Protein AF-A0A524LWS3-F1 (afdb_monomer_lite)

pLDDT: mean 86.7, std 12.43, range [43.59, 97.81]

Foldseek 3Di:
DPPQDDLQRQLQVQLVVQLVVVQVVVVVVCVVVVHDDSDPDPCSNVSSNVRSVVSSVCCVVPPD

Secondary structure (DSSP, 8-state):
---PPPHHHHHHHHHHHHHHHHHHHHHHHHHHTT--S----THHHHHHHHHHHHHHHHHHHHT-

Structure (mmCIF, N/CA/C/O backbone):
data_AF-A0A524LWS3-F1
#
_entry.id   AF-A0A524LWS3-F1
#
loop_
_atom_site.group_PDB
_atom_site.id
_atom_site.type_symbol
_atom_site.label_atom_id
_atom_site.label_alt_id
_atom_site.label_comp_id
_atom_site.label_asym_id
_atom_site.label_entity_id
_atom_site.label_seq_id
_atom_site.pdbx_PDB_ins_code
_atom_site.Cartn_x
_atom_site.Cartn_y
_atom_site.Cartn_z
_atom_site.occupancy
_atom_site.B_iso_or_equiv
_atom_site.auth_seq_id
_atom_site.auth_comp_id
_atom_site.auth_asym_id
_atom_site.auth_atom_id
_atom_site.pdbx_PDB_model_num
ATOM 1 N N . MET A 1 1 ? -9.542 -17.692 22.360 1.00 43.59 1 MET A N 1
ATOM 2 C CA . MET A 1 1 ? -8.847 -16.411 22.105 1.00 43.59 1 MET A CA 1
ATOM 3 C C . MET A 1 1 ? -9.459 -15.823 20.841 1.00 43.59 1 MET A C 1
ATOM 5 O O . MET A 1 1 ? -9.379 -16.468 19.806 1.00 43.59 1 MET A O 1
ATOM 9 N N . ASN A 1 2 ? -10.196 -14.714 20.933 1.00 50.00 2 ASN A N 1
ATOM 10 C CA . ASN A 1 2 ? -10.875 -14.126 19.773 1.00 50.00 2 ASN A CA 1
ATOM 11 C C . ASN A 1 2 ? -9.842 -13.311 18.977 1.00 50.00 2 ASN A C 1
ATOM 13 O O . ASN A 1 2 ? -9.527 -12.185 19.349 1.00 50.00 2 ASN A O 1
ATOM 17 N N . LEU A 1 3 ? -9.233 -13.921 17.959 1.00 66.69 3 LEU A N 1
ATOM 18 C CA . LEU A 1 3 ? -8.169 -13.327 17.140 1.00 66.69 3 LEU A CA 1
ATOM 19 C C . LEU A 1 3 ? -8.768 -12.444 16.037 1.00 66.69 3 LEU A C 1
ATOM 21 O O . LEU A 1 3 ? -8.540 -12.678 14.852 1.00 66.69 3 LEU A O 1
ATOM 25 N N . LYS A 1 4 ? -9.577 -11.447 16.407 1.00 77.50 4 LYS A N 1
ATOM 26 C CA . LYS A 1 4 ? -9.956 -10.416 15.439 1.00 77.50 4 LYS A CA 1
ATOM 27 C C . LYS A 1 4 ? -8.746 -9.501 15.230 1.00 77.50 4 LYS A C 1
ATOM 29 O O . LYS A 1 4 ? -8.258 -8.947 16.219 1.00 77.50 4 LYS A O 1
ATOM 34 N N . PRO A 1 5 ? -8.237 -9.359 13.995 1.00 83.06 5 PRO A N 1
ATOM 35 C CA . PRO A 1 5 ? -7.149 -8.433 13.731 1.00 83.06 5 PRO A CA 1
ATOM 36 C C . PRO A 1 5 ? -7.606 -7.013 14.065 1.00 83.06 5 PRO A C 1
ATOM 38 O O . PRO A 1 5 ? -8.759 -6.658 13.827 1.00 83.06 5 PRO A O 1
ATOM 41 N N . SER A 1 6 ? -6.720 -6.201 14.634 1.00 92.31 6 SER A N 1
ATOM 42 C CA . SER A 1 6 ? -7.019 -4.7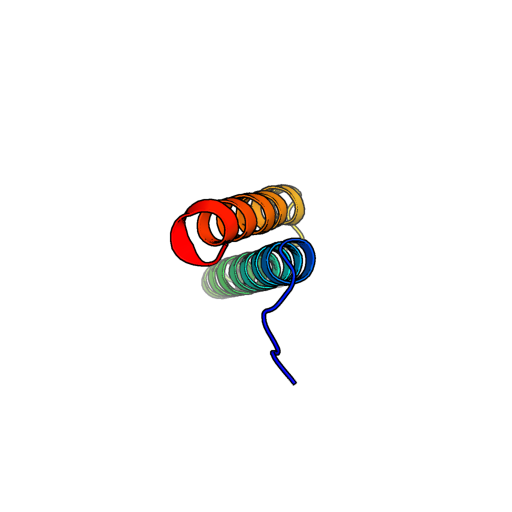89 14.854 1.00 92.31 6 SER A CA 1
ATOM 43 C C . SER A 1 6 ? -7.083 -4.048 13.517 1.00 92.31 6 SER A C 1
ATOM 45 O O . SER A 1 6 ? -6.452 -4.450 12.537 1.00 92.31 6 SER A O 1
ATOM 47 N N . LYS A 1 7 ? -7.802 -2.922 13.478 1.00 92.31 7 LYS A N 1
ATOM 48 C CA . LYS A 1 7 ? -7.873 -2.065 12.286 1.00 92.31 7 LYS A CA 1
ATOM 49 C C . LYS A 1 7 ? -6.483 -1.735 11.739 1.00 92.31 7 LYS A C 1
ATOM 51 O O . LYS A 1 7 ? -6.227 -1.937 10.559 1.00 92.31 7 LYS A O 1
ATOM 56 N N . THR A 1 8 ? -5.569 -1.328 12.618 1.00 94.44 8 THR A N 1
ATOM 57 C CA . THR A 1 8 ? -4.184 -1.004 12.258 1.00 94.44 8 THR A CA 1
ATOM 58 C C . THR A 1 8 ? -3.448 -2.194 11.646 1.00 94.44 8 THR A C 1
ATOM 60 O O . THR A 1 8 ? -2.678 -2.014 10.708 1.00 94.44 8 THR A O 1
ATOM 63 N N . GLN A 1 9 ? -3.691 -3.422 12.120 1.00 94.62 9 GLN A N 1
ATOM 64 C CA . GLN A 1 9 ? 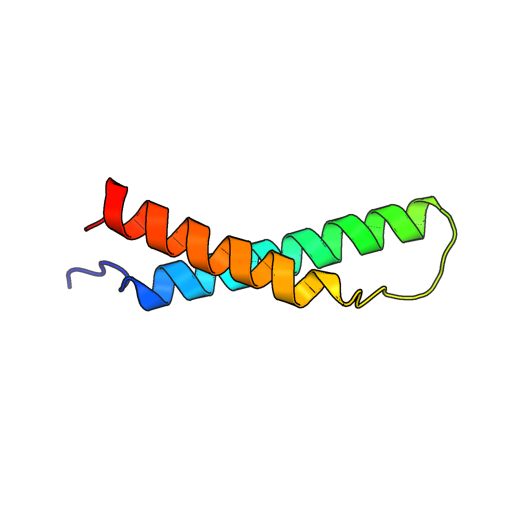-3.112 -4.616 11.498 1.00 94.62 9 GLN A CA 1
ATOM 65 C C . GLN A 1 9 ? -3.634 -4.806 10.070 1.00 94.62 9 GLN A C 1
ATOM 67 O O . GLN A 1 9 ? -2.845 -5.082 9.172 1.00 94.62 9 GLN A O 1
ATOM 72 N N . VAL A 1 10 ? -4.934 -4.617 9.838 1.00 95.69 10 VAL A N 1
ATOM 73 C CA . VAL A 1 10 ? -5.528 -4.737 8.497 1.00 95.69 10 VAL A CA 1
ATOM 74 C C . VAL A 1 10 ? -5.045 -3.627 7.560 1.00 95.69 10 VAL A C 1
ATOM 76 O O . VAL A 1 10 ? -4.705 -3.906 6.412 1.00 95.69 10 VAL A O 1
ATOM 79 N N . GLU A 1 11 ? -4.925 -2.394 8.048 1.00 97.31 11 GLU A N 1
ATOM 80 C CA . GLU A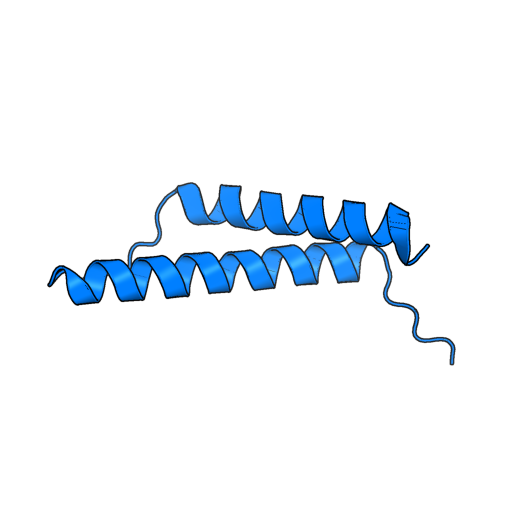 1 11 ? -4.354 -1.271 7.297 1.00 97.31 11 GLU A CA 1
ATOM 81 C C . GLU A 1 11 ? -2.894 -1.535 6.886 1.00 97.31 11 GLU A C 1
ATOM 83 O O . GLU A 1 11 ? -2.530 -1.357 5.723 1.00 97.31 11 GLU A O 1
ATOM 88 N N . LEU A 1 12 ? -2.061 -2.037 7.805 1.00 97.44 12 LEU A N 1
ATOM 89 C CA . LEU A 1 12 ? -0.675 -2.418 7.507 1.00 97.44 12 LEU A CA 1
ATOM 90 C C . LEU A 1 12 ? -0.594 -3.562 6.489 1.00 97.44 12 LEU A C 1
ATOM 92 O O . LEU A 1 12 ? 0.254 -3.530 5.598 1.00 97.44 12 LEU A O 1
ATOM 96 N N . VAL A 1 13 ? -1.491 -4.547 6.576 1.00 96.56 13 VAL A N 1
ATOM 97 C CA . VAL A 1 13 ? -1.591 -5.618 5.574 1.00 96.56 13 VAL A CA 1
ATOM 98 C C . VAL A 1 13 ? -1.932 -5.037 4.201 1.00 96.56 13 VAL A C 1
ATOM 100 O O . VAL A 1 13 ? -1.273 -5.376 3.219 1.00 96.56 13 VAL A O 1
ATOM 103 N N . GLY A 1 14 ? -2.895 -4.115 4.123 1.00 97.06 14 GLY A N 1
ATOM 104 C CA . GLY A 1 14 ? -3.244 -3.416 2.885 1.00 97.06 14 GLY A CA 1
ATOM 105 C C . GLY A 1 14 ? -2.070 -2.653 2.276 1.00 97.06 14 GLY A C 1
ATOM 106 O O . GLY A 1 14 ? -1.811 -2.774 1.078 1.00 97.06 14 GLY A O 1
ATOM 107 N N . PHE A 1 15 ? -1.322 -1.925 3.107 1.00 97.50 15 PHE A N 1
ATOM 108 C CA . PHE A 1 15 ? -0.110 -1.219 2.693 1.00 97.50 15 PHE A CA 1
ATOM 109 C C . PHE A 1 15 ? 0.911 -2.170 2.064 1.00 97.50 15 PHE A C 1
ATOM 111 O O . PHE A 1 15 ? 1.383 -1.933 0.953 1.00 97.50 15 PHE A O 1
ATOM 118 N N . ILE A 1 16 ? 1.224 -3.267 2.758 1.00 96.62 16 ILE A N 1
ATOM 119 C CA . ILE A 1 16 ? 2.225 -4.245 2.324 1.00 96.62 16 ILE A CA 1
ATOM 120 C C . ILE A 1 16 ? 1.795 -4.925 1.019 1.00 96.62 16 ILE A C 1
ATOM 122 O O . ILE A 1 16 ? 2.607 -5.065 0.105 1.00 96.62 16 ILE A O 1
ATOM 126 N N . ILE A 1 17 ? 0.522 -5.312 0.896 1.00 96.75 17 ILE A N 1
ATOM 127 C CA . ILE A 1 17 ? -0.007 -5.922 -0.330 1.00 96.75 17 ILE A CA 1
ATOM 128 C C . ILE A 1 17 ? 0.165 -4.968 -1.514 1.00 96.75 17 ILE A C 1
ATOM 130 O O . ILE A 1 17 ? 0.693 -5.365 -2.551 1.00 96.75 17 ILE A O 1
ATOM 134 N N . PHE A 1 18 ? -0.238 -3.707 -1.365 1.00 95.94 18 PHE A N 1
ATOM 135 C CA . PHE A 1 18 ? -0.144 -2.729 -2.449 1.00 95.94 18 PHE A CA 1
ATOM 136 C C . PHE A 1 18 ? 1.306 -2.391 -2.797 1.00 95.94 18 PHE A C 1
ATOM 138 O O . PHE A 1 18 ? 1.622 -2.258 -3.979 1.00 95.94 18 PHE A O 1
ATOM 145 N N . LEU A 1 19 ? 2.192 -2.327 -1.801 1.00 93.94 19 LEU A N 1
ATOM 146 C CA . LEU A 1 19 ? 3.628 -2.166 -2.005 1.00 93.94 19 LEU A CA 1
ATOM 147 C C . LEU A 1 19 ? 4.183 -3.272 -2.910 1.00 93.94 19 LEU A C 1
ATOM 149 O O . LEU A 1 19 ? 4.808 -2.986 -3.933 1.00 93.94 19 LEU A O 1
ATOM 153 N N . PHE A 1 20 ? 3.920 -4.537 -2.571 1.00 93.19 20 PHE A N 1
ATOM 154 C CA . PHE A 1 20 ? 4.403 -5.667 -3.363 1.00 93.19 20 PHE A CA 1
ATOM 155 C C . PHE A 1 20 ? 3.746 -5.746 -4.738 1.00 93.19 20 PHE A C 1
ATOM 157 O O . PHE A 1 20 ? 4.443 -6.024 -5.710 1.00 93.19 20 PHE A O 1
ATOM 164 N N . LEU A 1 21 ? 2.444 -5.468 -4.852 1.00 93.06 21 LEU A N 1
ATOM 165 C CA . LEU A 1 21 ? 1.754 -5.439 -6.143 1.00 93.06 21 LEU A CA 1
ATOM 166 C C . LEU A 1 21 ? 2.331 -4.367 -7.066 1.00 93.06 21 LEU A C 1
ATOM 168 O O . LEU A 1 21 ? 2.573 -4.649 -8.238 1.00 93.06 21 LEU A O 1
ATOM 172 N N . TYR A 1 22 ? 2.596 -3.168 -6.544 1.00 91.19 22 TYR A N 1
ATOM 173 C CA . TYR A 1 22 ? 3.211 -2.092 -7.316 1.00 91.19 22 TYR A CA 1
ATOM 174 C C . TYR A 1 22 ? 4.602 -2.498 -7.801 1.00 91.19 22 TYR A C 1
ATOM 176 O O . TYR A 1 22 ? 4.884 -2.452 -8.998 1.00 91.19 22 TYR A O 1
ATOM 184 N N . LEU A 1 23 ? 5.459 -2.956 -6.884 1.00 89.00 23 LEU A N 1
ATOM 185 C CA . LEU A 1 23 ? 6.813 -3.382 -7.224 1.00 89.00 23 LEU A CA 1
ATOM 186 C C . LEU A 1 23 ? 6.795 -4.534 -8.232 1.00 89.00 23 LEU A C 1
ATOM 188 O O . LEU A 1 23 ? 7.521 -4.476 -9.220 1.00 89.00 23 LEU A O 1
ATOM 192 N N . ALA A 1 24 ? 5.965 -5.556 -8.032 1.00 89.69 24 ALA A N 1
ATOM 193 C CA . ALA A 1 24 ? 5.872 -6.693 -8.943 1.00 89.69 24 ALA A CA 1
ATOM 194 C C . ALA A 1 24 ? 5.380 -6.271 -10.335 1.00 89.69 24 ALA A C 1
ATOM 196 O O . ALA A 1 24 ? 5.992 -6.643 -11.337 1.00 89.69 24 ALA A O 1
ATOM 197 N N . PHE A 1 25 ? 4.321 -5.459 -10.404 1.00 89.00 25 PHE A N 1
ATOM 198 C CA . PHE A 1 25 ? 3.749 -4.989 -11.663 1.00 89.00 25 PHE A CA 1
ATOM 199 C C . PHE A 1 25 ? 4.756 -4.169 -12.470 1.00 89.00 25 PHE A C 1
ATOM 201 O O . PHE A 1 25 ? 4.989 -4.457 -13.644 1.00 89.00 25 PHE A O 1
ATOM 208 N N . PHE A 1 26 ? 5.391 -3.176 -11.844 1.00 85.38 26 PHE A N 1
ATOM 209 C CA . PHE A 1 26 ? 6.337 -2.318 -12.548 1.00 85.38 26 PHE A CA 1
ATOM 210 C C . PHE A 1 26 ? 7.619 -3.065 -12.907 1.00 85.38 26 PHE A C 1
ATOM 212 O O . PHE A 1 26 ? 8.048 -2.964 -14.052 1.00 85.38 26 PHE A O 1
ATOM 219 N N . ASN A 1 27 ? 8.192 -3.878 -12.014 1.00 86.19 27 ASN A N 1
ATOM 220 C CA . ASN A 1 27 ? 9.372 -4.677 -12.361 1.00 86.19 27 ASN A CA 1
ATOM 221 C C . ASN A 1 27 ? 9.097 -5.625 -13.539 1.00 86.19 27 ASN A C 1
ATOM 223 O O . ASN A 1 27 ? 9.931 -5.739 -14.436 1.00 86.19 27 ASN A O 1
ATOM 227 N N . LEU A 1 28 ? 7.918 -6.256 -13.593 1.00 88.00 28 LEU A N 1
ATOM 228 C CA . LEU A 1 28 ? 7.527 -7.079 -14.737 1.00 88.00 28 LEU A CA 1
ATOM 229 C C . LEU A 1 28 ? 7.376 -6.237 -16.012 1.00 88.00 28 LEU A C 1
ATOM 231 O O . LEU A 1 28 ? 7.915 -6.602 -17.056 1.00 88.00 28 LEU A O 1
ATOM 235 N N . LEU A 1 29 ? 6.690 -5.095 -15.929 1.00 86.69 29 LEU A N 1
ATOM 236 C CA . LEU A 1 29 ? 6.479 -4.192 -17.061 1.00 86.69 29 LEU A CA 1
ATOM 237 C C . LEU A 1 29 ? 7.801 -3.658 -17.635 1.00 86.69 29 LEU A C 1
ATOM 239 O O . LEU A 1 29 ? 7.965 -3.607 -18.852 1.00 86.69 29 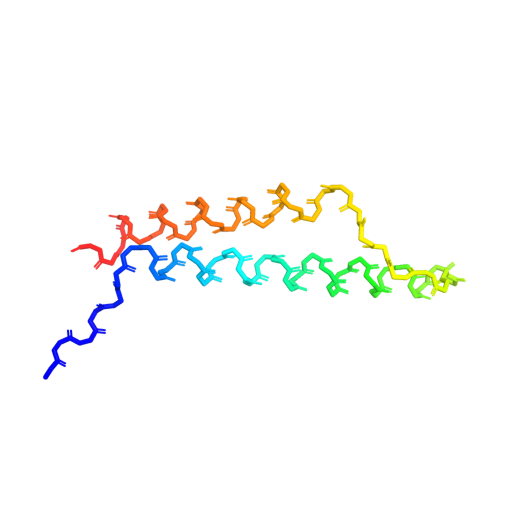LEU A O 1
ATOM 243 N N . PHE A 1 30 ? 8.747 -3.273 -16.777 1.00 83.81 30 PHE A N 1
ATOM 244 C CA . PHE A 1 30 ? 10.065 -2.785 -17.186 1.00 83.81 30 PHE A CA 1
ATOM 245 C C . PHE A 1 30 ? 10.913 -3.892 -17.806 1.00 83.81 30 PHE A C 1
ATOM 247 O O . PHE A 1 30 ? 11.509 -3.671 -18.862 1.00 83.81 30 PHE A O 1
ATOM 254 N N . ARG A 1 31 ? 10.883 -5.098 -17.226 1.00 84.56 31 ARG A N 1
ATOM 255 C CA . ARG A 1 31 ? 11.552 -6.272 -17.795 1.00 84.56 31 ARG A CA 1
ATOM 256 C C . ARG A 1 31 ? 11.048 -6.587 -19.203 1.00 84.56 31 ARG A C 1
ATOM 258 O O . ARG A 1 31 ? 11.855 -6.834 -20.092 1.00 84.56 31 ARG A O 1
ATOM 265 N N . LEU A 1 32 ? 9.734 -6.526 -19.430 1.00 86.50 32 LEU A N 1
ATOM 266 C CA . LEU A 1 32 ? 9.136 -6.731 -20.758 1.00 86.50 32 LEU A CA 1
ATOM 267 C C . LEU A 1 32 ? 9.538 -5.655 -21.776 1.00 86.50 32 LEU A C 1
ATOM 269 O O . LEU A 1 32 ? 9.523 -5.911 -22.976 1.00 86.50 32 LEU A O 1
ATOM 273 N N . LYS A 1 33 ? 9.915 -4.462 -21.311 1.00 85.88 33 LYS A N 1
ATOM 274 C CA . LYS A 1 33 ? 10.409 -3.367 -22.154 1.00 85.88 33 LYS A CA 1
ATOM 275 C C . LYS A 1 33 ? 11.940 -3.349 -22.308 1.00 85.88 33 LYS A C 1
ATOM 277 O O . LYS A 1 33 ? 12.458 -2.440 -22.947 1.00 85.88 33 LYS A O 1
ATOM 282 N N . GLY A 1 34 ? 12.654 -4.329 -21.746 1.00 83.69 34 GLY A N 1
ATOM 283 C CA . GLY A 1 34 ? 14.111 -4.445 -21.857 1.00 83.69 34 GLY A CA 1
ATOM 284 C C . GLY A 1 34 ? 14.906 -3.495 -20.954 1.00 83.69 34 GLY A C 1
ATOM 285 O O . GLY A 1 34 ? 16.079 -3.259 -21.220 1.00 83.69 34 GLY A O 1
ATOM 286 N N . TYR A 1 35 ? 14.294 -2.937 -19.904 1.00 79.50 35 TYR A N 1
ATOM 287 C CA . TYR A 1 35 ? 15.004 -2.110 -18.922 1.00 79.50 35 TYR A CA 1
ATOM 288 C C . TYR A 1 35 ? 15.543 -2.971 -17.770 1.00 79.50 35 TYR A C 1
ATOM 290 O O . TYR A 1 35 ? 14.815 -3.803 -17.230 1.00 79.50 35 TYR A O 1
ATOM 298 N N . GLU A 1 36 ? 16.794 -2.738 -17.361 1.00 70.19 36 GLU A N 1
ATOM 299 C CA . GLU A 1 36 ? 17.474 -3.528 -16.315 1.00 70.19 36 GLU A CA 1
ATOM 300 C C . GLU A 1 36 ? 17.370 -2.946 -14.891 1.00 70.19 36 GLU A C 1
ATOM 302 O O . GLU A 1 36 ? 17.777 -3.597 -13.931 1.00 70.19 36 GLU A O 1
ATOM 307 N N . SER A 1 37 ? 16.808 -1.744 -14.714 1.00 63.75 37 SER A N 1
ATOM 308 C CA . SER A 1 37 ? 16.751 -1.098 -13.393 1.00 63.75 37 SER A CA 1
ATOM 309 C C . SER A 1 37 ? 15.481 -1.447 -12.607 1.00 63.75 37 SER A C 1
ATOM 311 O O . SER A 1 37 ? 14.378 -1.268 -13.133 1.00 63.75 37 SER A O 1
ATOM 313 N N . PRO A 1 38 ? 15.593 -1.835 -11.321 1.00 61.84 38 PRO A N 1
ATOM 314 C CA . PRO A 1 38 ? 14.441 -1.978 -10.445 1.00 61.84 38 PRO A CA 1
ATOM 315 C C . PRO A 1 38 ? 13.887 -0.589 -10.125 1.00 61.84 38 PRO A C 1
ATOM 317 O O . PRO A 1 38 ? 14.482 0.201 -9.390 1.00 61.84 38 PRO A O 1
ATOM 320 N N . VAL A 1 39 ? 12.748 -0.255 -10.726 1.00 63.72 39 VAL A N 1
ATOM 321 C CA . VAL A 1 39 ? 12.139 1.066 -10.579 1.00 63.72 39 VAL A CA 1
ATOM 322 C C . VAL A 1 39 ? 11.460 1.167 -9.217 1.00 63.72 39 VAL A C 1
ATOM 324 O O . VAL A 1 39 ? 10.303 0.791 -9.041 1.00 63.72 39 VAL A O 1
ATOM 327 N N . PHE A 1 40 ? 12.176 1.735 -8.249 1.00 62.75 40 PHE A N 1
ATOM 328 C CA . PHE A 1 40 ? 11.561 2.346 -7.076 1.00 62.75 40 PHE A CA 1
ATOM 329 C C . PHE A 1 40 ? 10.997 3.711 -7.502 1.00 62.75 40 PHE A C 1
ATOM 331 O O . PHE A 1 40 ? 11.613 4.757 -7.308 1.00 62.75 40 PHE A O 1
ATOM 338 N N . ALA A 1 41 ? 9.852 3.706 -8.192 1.00 68.06 41 ALA A N 1
ATOM 339 C CA . ALA A 1 41 ? 9.213 4.947 -8.621 1.00 68.06 41 ALA A CA 1
ATOM 340 C C . ALA A 1 41 ? 8.658 5.700 -7.398 1.00 68.06 41 ALA A C 1
ATOM 342 O O . ALA A 1 41 ? 8.124 5.057 -6.488 1.00 68.06 41 ALA A O 1
ATOM 343 N N . PRO A 1 42 ? 8.669 7.047 -7.398 1.00 68.62 42 PRO A N 1
ATOM 344 C CA . PRO A 1 42 ? 8.053 7.864 -6.344 1.00 68.62 42 PRO A CA 1
ATOM 345 C C . PRO A 1 42 ? 6.587 7.493 -6.048 1.00 68.62 42 PRO A C 1
ATOM 347 O O . PRO A 1 42 ? 6.105 7.681 -4.934 1.00 68.62 42 PRO A O 1
ATOM 350 N N . GLY A 1 43 ? 5.884 6.907 -7.026 1.00 80.38 43 GLY A N 1
ATOM 351 C CA . GLY A 1 43 ? 4.511 6.422 -6.880 1.00 80.38 43 GLY A CA 1
ATOM 352 C C . GLY A 1 43 ? 4.340 5.203 -5.965 1.00 80.38 43 GLY A C 1
ATOM 353 O O . GLY A 1 43 ? 3.223 4.954 -5.524 1.00 80.38 43 GLY A O 1
ATOM 354 N N . THR A 1 44 ? 5.414 4.481 -5.628 1.00 86.19 44 THR A N 1
ATOM 355 C CA . THR A 1 44 ? 5.365 3.273 -4.784 1.00 86.19 44 THR A CA 1
ATOM 356 C C . THR A 1 44 ? 4.760 3.571 -3.410 1.00 86.19 44 THR A C 1
ATOM 358 O O . THR A 1 44 ? 3.856 2.870 -2.956 1.00 86.19 44 THR A O 1
ATOM 361 N N . LEU A 1 45 ? 5.214 4.649 -2.761 1.00 88.81 45 LEU A N 1
ATOM 362 C CA . LEU A 1 45 ? 4.719 5.064 -1.444 1.00 88.81 45 LEU A CA 1
ATOM 363 C C . LEU A 1 45 ? 3.254 5.500 -1.505 1.00 88.81 45 LEU A C 1
ATOM 365 O O . LEU A 1 45 ? 2.445 5.028 -0.712 1.00 88.81 45 LEU A O 1
ATOM 369 N N . LEU A 1 46 ? 2.901 6.348 -2.476 1.00 91.81 46 LEU A N 1
ATOM 370 C CA . LEU A 1 46 ? 1.526 6.819 -2.663 1.00 91.81 46 LEU A CA 1
ATOM 371 C C . LEU A 1 46 ? 0.561 5.655 -2.909 1.00 91.81 46 LEU A C 1
ATOM 373 O O . LEU A 1 46 ? -0.496 5.587 -2.289 1.00 91.81 46 LEU A O 1
ATOM 377 N N . PHE A 1 47 ? 0.944 4.703 -3.760 1.00 92.75 47 PHE A N 1
ATOM 378 C CA . PHE A 1 47 ? 0.129 3.525 -4.036 1.00 92.75 47 PHE A CA 1
ATOM 379 C C . PHE A 1 47 ? -0.018 2.621 -2.806 1.00 92.75 47 PHE A C 1
ATOM 381 O O . PHE A 1 47 ? -1.103 2.116 -2.529 1.00 92.75 47 PHE A O 1
ATOM 388 N N . SER A 1 48 ? 1.042 2.476 -2.012 1.00 94.31 48 SER A N 1
ATOM 389 C CA . SER A 1 48 ? 0.989 1.721 -0.756 1.00 94.31 48 SER A CA 1
ATOM 390 C C . SER A 1 48 ? 0.065 2.393 0.269 1.00 94.31 48 SER A C 1
ATOM 392 O O . SER A 1 48 ? -0.717 1.713 0.933 1.00 94.31 48 SER A O 1
ATOM 394 N N . PHE A 1 49 ? 0.060 3.729 0.352 1.00 95.88 49 PHE A N 1
ATOM 395 C CA . PHE A 1 49 ? -0.894 4.470 1.188 1.00 95.88 49 PHE A CA 1
ATOM 396 C C . PHE A 1 49 ? -2.348 4.320 0.723 1.00 95.88 49 PHE A C 1
ATOM 398 O O . PHE A 1 49 ? -3.246 4.278 1.564 1.00 95.88 49 PHE A O 1
ATOM 405 N N . LEU A 1 50 ? -2.602 4.167 -0.581 1.00 96.25 50 LEU A N 1
ATOM 406 C CA . LEU A 1 50 ? -3.941 3.811 -1.065 1.00 96.25 50 LEU A CA 1
ATOM 407 C C . LEU A 1 50 ? -4.371 2.433 -0.547 1.00 96.25 50 LEU A C 1
ATOM 409 O O . LEU A 1 50 ? -5.508 2.282 -0.108 1.00 96.25 50 LEU A O 1
ATOM 413 N N . GLY A 1 51 ? -3.461 1.455 -0.536 1.00 96.62 51 GLY A N 1
ATOM 414 C CA . GLY A 1 51 ? -3.706 0.135 0.051 1.00 96.62 51 GLY A CA 1
ATOM 415 C C . GLY A 1 51 ? -4.002 0.193 1.547 1.00 96.62 51 GLY A C 1
ATOM 416 O O . GLY A 1 51 ? -4.949 -0.443 2.009 1.00 96.62 51 GLY A O 1
ATOM 417 N N . TYR A 1 52 ? -3.241 1.002 2.290 1.00 97.62 52 TYR A N 1
ATOM 418 C CA . TYR A 1 52 ? -3.479 1.270 3.711 1.00 97.62 52 TYR A CA 1
ATOM 419 C C . TYR A 1 52 ? -4.897 1.797 3.946 1.00 97.62 52 TYR A C 1
ATOM 421 O O . TYR A 1 52 ? -5.671 1.224 4.715 1.00 97.62 52 TYR A O 1
ATOM 429 N N . TRP A 1 53 ? -5.253 2.872 3.238 1.00 97.81 53 TRP A N 1
ATOM 430 C CA . TRP A 1 53 ? -6.546 3.532 3.379 1.00 97.81 53 TRP A CA 1
ATOM 431 C C . TRP A 1 53 ? -7.707 2.615 2.978 1.00 97.81 53 TRP A C 1
ATOM 433 O O . TRP A 1 53 ? -8.693 2.514 3.709 1.00 97.81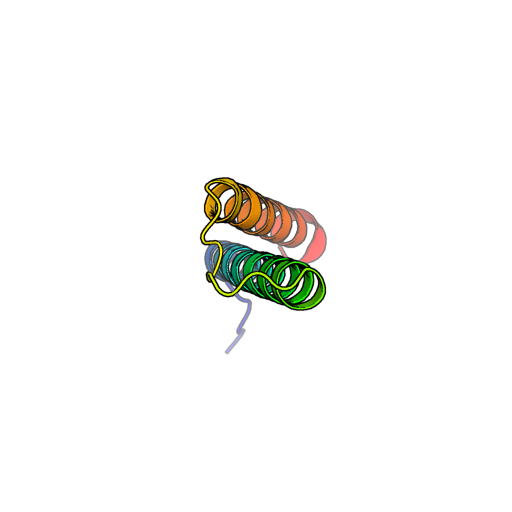 53 TRP A O 1
ATOM 443 N N . LEU A 1 54 ? -7.577 1.897 1.858 1.00 97.62 54 LEU A N 1
ATOM 444 C CA . LEU A 1 54 ? -8.605 0.976 1.376 1.00 97.62 54 LEU A CA 1
ATOM 445 C C . LEU A 1 54 ? -8.835 -0.174 2.360 1.00 97.62 54 LEU A C 1
ATOM 447 O O . LEU A 1 54 ? -9.981 -0.503 2.657 1.00 97.62 54 LEU A O 1
ATOM 451 N N . ALA A 1 55 ? -7.77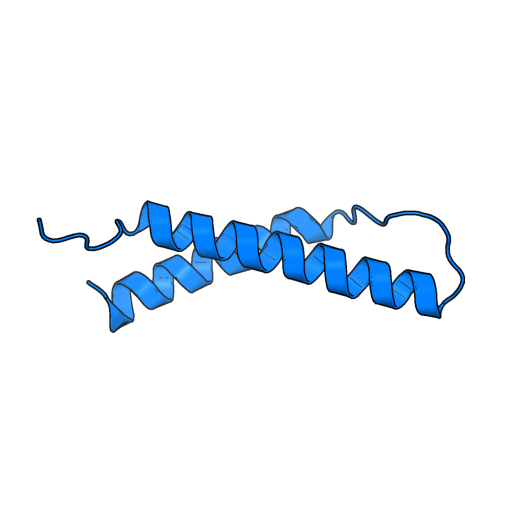3 -0.774 2.896 1.00 96.62 55 ALA A N 1
ATOM 452 C CA . ALA A 1 55 ? -7.904 -1.861 3.858 1.00 96.62 55 ALA A CA 1
ATOM 453 C C . ALA A 1 55 ? -8.542 -1.392 5.176 1.00 96.62 55 ALA A C 1
ATOM 455 O O . ALA A 1 55 ? -9.407 -2.087 5.711 1.00 96.62 55 ALA A O 1
ATOM 456 N N . GLY A 1 56 ? -8.204 -0.189 5.651 1.00 96.69 56 GLY A N 1
ATOM 457 C CA . GLY A 1 56 ? -8.871 0.434 6.799 1.00 96.69 56 GLY A CA 1
ATOM 458 C C . GLY A 1 56 ? -10.355 0.702 6.551 1.00 96.69 56 GLY A C 1
ATOM 459 O O . GLY A 1 56 ? -11.189 0.402 7.406 1.00 96.69 56 GLY A O 1
ATOM 460 N N . TYR A 1 57 ? -10.700 1.191 5.358 1.00 97.00 57 TYR A N 1
ATOM 461 C CA . TYR A 1 57 ? -12.089 1.392 4.947 1.00 97.00 57 TYR A CA 1
ATOM 462 C C . TYR A 1 57 ? -12.882 0.078 4.911 1.00 97.00 57 TYR A C 1
ATOM 464 O O . TYR A 1 57 ? -13.999 0.007 5.428 1.00 97.00 57 TYR A O 1
ATOM 472 N N . LEU A 1 58 ? -12.307 -0.982 4.332 1.00 96.00 58 LEU A N 1
ATOM 473 C CA . LEU A 1 58 ? -12.931 -2.306 4.290 1.00 96.00 58 LEU A CA 1
ATOM 474 C C . LEU A 1 58 ? -13.101 -2.893 5.694 1.00 96.00 58 LEU A C 1
ATOM 476 O O . LEU A 1 58 ? -14.134 -3.499 5.979 1.00 96.00 58 LEU A O 1
ATOM 480 N N . TYR A 1 59 ? -12.129 -2.679 6.582 1.00 94.94 59 TYR A N 1
ATOM 481 C CA . TYR A 1 59 ? -12.232 -3.098 7.974 1.00 94.94 59 TYR A CA 1
ATOM 482 C C . TYR A 1 59 ? -13.419 -2.434 8.678 1.00 94.94 59 TYR A C 1
ATOM 484 O O . TYR A 1 59 ? -14.255 -3.126 9.259 1.00 94.94 59 TYR A O 1
ATOM 492 N N . ASP A 1 60 ? -13.531 -1.107 8.584 1.00 94.56 60 ASP A N 1
ATOM 493 C CA . ASP A 1 60 ? -14.626 -0.360 9.212 1.00 94.56 60 ASP A CA 1
ATOM 494 C C . ASP A 1 60 ? -15.998 -0.760 8.666 1.00 94.56 60 ASP A C 1
ATOM 496 O O . ASP A 1 60 ? -16.978 -0.754 9.409 1.00 94.56 60 ASP A O 1
ATOM 500 N N . ARG A 1 61 ? -16.077 -1.082 7.370 1.00 94.38 61 ARG A N 1
ATOM 501 C CA . ARG A 1 61 ? -17.346 -1.378 6.701 1.00 94.38 61 ARG A CA 1
ATOM 502 C C . ARG A 1 61 ? -17.815 -2.821 6.882 1.00 94.38 61 ARG A C 1
ATOM 504 O O . ARG A 1 61 ? -19.021 -3.048 6.840 1.00 94.38 61 ARG A O 1
ATOM 511 N N . TYR A 1 62 ? -16.898 -3.778 7.040 1.00 92.56 62 TYR A N 1
ATOM 512 C CA . TYR A 1 62 ? -17.232 -5.208 6.972 1.00 92.56 62 TYR A CA 1
ATOM 513 C C . TYR A 1 62 ? -16.738 -6.064 8.148 1.00 92.56 62 TYR A C 1
ATOM 515 O O . TYR A 1 62 ? -17.232 -7.178 8.308 1.00 92.56 62 TYR A O 1
ATOM 523 N N . LEU A 1 63 ? -15.762 -5.606 8.941 1.00 84.69 63 LEU A N 1
ATOM 524 C CA . LEU A 1 63 ? -15.098 -6.437 9.964 1.00 84.69 63 LEU A CA 1
ATOM 525 C C . LEU A 1 63 ? -15.264 -5.930 11.404 1.00 84.69 63 LEU A C 1
ATOM 527 O O . LEU A 1 63 ? -15.135 -6.730 12.340 1.00 84.69 63 LEU A O 1
ATOM 531 N N . LYS A 1 64 ? -15.524 -4.630 11.577 1.00 71.88 64 LYS A N 1
ATOM 532 C CA . LYS A 1 64 ? -15.855 -4.009 12.863 1.00 71.88 64 LYS A CA 1
ATOM 533 C C . LYS A 1 64 ? -17.201 -4.512 13.385 1.00 71.88 64 LYS A C 1
ATOM 535 O O . LYS A 1 64 ? -17.232 -4.908 14.573 1.00 71.88 64 LYS A O 1
#

Radius of gyration: 14.89 Å; chains: 1; bounding box: 35×24×44 Å

Sequence (64 aa):
MNLKPSKTQVELVGFIIFLFLYLAFFNLLFRLKGYESPVFAPGTLLFSFLGYWLAGYLYDRYLK